Protein AF-A0A916EEU7-F1 (afdb_monomer)

InterPro domains:
  IPR008906 HAT, C-terminal dimerisation domain [PF05699] (12-90)

Radius of gyration: 22.61 Å; Cα contacts (8 Å, |Δi|>4): 25; chains: 1; bounding box: 74×34×52 Å

Foldseek 3Di:
DDPPPDPPPPLPVVVVPDDDDDPPDDPLVVLVVCCVVRVPVSVVCCVVVVDPPDCVVVVVLVVVLVVVCPPPDVDDDPVNSVVVSVCVVCCVVCVVVPPPPDPDD

Secondary structure (DSSP, 8-state):
----------HHHHHHTSPPPPTTS-HHHHHHHGGGT-TTHHHHHHHHHTS-SSSHHHHHHHHHHHHHHHHH-TT--HHHHHHHHHHHHHHHHHTTSS-------

Sequence (105 aa):
MFKNSHTYVDEVTNYLALPKIHLDDCPLLWWKTNKARFPILSKLARKYLAIPATSTPSERLFSEAGNVVTIKRTQLLPNTLENLVFCKKNWRLVGGVFPLSNTSE

Organism: NCBI:txid588596

Structure (mmCIF, N/CA/C/O backbone):
data_AF-A0A916EEU7-F1
#
_entry.id   AF-A0A916EEU7-F1
#
loop_
_atom_site.group_PDB
_atom_site.id
_atom_site.type_symbol
_atom_site.label_atom_id
_atom_site.label_alt_id
_atom_si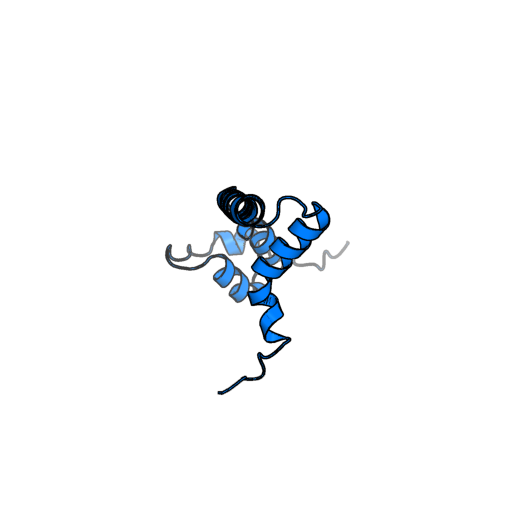te.label_comp_id
_atom_site.label_asym_id
_atom_site.label_entity_id
_atom_site.label_seq_id
_atom_site.pdbx_PDB_ins_code
_atom_site.Cartn_x
_atom_site.Cartn_y
_atom_site.Cartn_z
_atom_site.occupancy
_atom_site.B_iso_or_equiv
_atom_site.auth_seq_id
_atom_site.auth_comp_id
_atom_site.auth_asym_id
_atom_site.auth_atom_id
_atom_site.pdbx_PDB_model_num
ATOM 1 N N . MET A 1 1 ? 40.516 -8.319 -8.372 1.00 39.44 1 MET A N 1
ATOM 2 C CA . MET A 1 1 ? 39.300 -7.830 -9.061 1.00 39.44 1 MET A CA 1
ATOM 3 C C . MET A 1 1 ? 38.092 -8.520 -8.452 1.00 39.44 1 MET A C 1
ATOM 5 O O . MET A 1 1 ? 37.889 -9.702 -8.702 1.00 39.44 1 MET A O 1
ATOM 9 N N . PHE A 1 2 ? 37.348 -7.825 -7.593 1.00 43.78 2 PHE A N 1
ATOM 10 C CA . PHE A 1 2 ? 36.117 -8.362 -7.017 1.00 43.78 2 PHE A CA 1
ATOM 11 C C . PHE A 1 2 ? 35.075 -8.493 -8.129 1.00 43.78 2 PHE A C 1
ATOM 13 O O . PHE A 1 2 ? 34.692 -7.506 -8.753 1.00 43.78 2 PHE A O 1
ATOM 20 N N . LYS A 1 3 ? 34.672 -9.728 -8.431 1.00 44.44 3 LYS A N 1
ATOM 21 C CA . LYS A 1 3 ? 33.544 -9.992 -9.321 1.00 44.44 3 LYS A CA 1
ATOM 22 C C . LYS A 1 3 ? 32.282 -9.581 -8.564 1.00 44.44 3 LYS A C 1
ATOM 24 O O . LYS A 1 3 ? 31.879 -10.280 -7.641 1.00 44.44 3 LYS A O 1
ATOM 29 N N . ASN A 1 4 ? 31.671 -8.460 -8.945 1.00 44.00 4 ASN A N 1
ATOM 30 C CA . ASN A 1 4 ? 30.315 -8.107 -8.520 1.00 44.00 4 ASN A CA 1
ATOM 31 C C . ASN A 1 4 ? 29.327 -9.087 -9.168 1.00 44.00 4 ASN A C 1
ATOM 33 O O . ASN A 1 4 ? 28.675 -8.787 -10.163 1.00 44.00 4 ASN A O 1
ATOM 37 N N . SER A 1 5 ? 29.243 -10.299 -8.629 1.00 49.97 5 SER A N 1
ATOM 38 C CA . SER A 1 5 ? 28.310 -11.340 -9.050 1.00 49.97 5 SER A CA 1
ATOM 39 C C . SER A 1 5 ? 26.950 -11.162 -8.376 1.00 49.97 5 SER A C 1
ATOM 41 O O . SER A 1 5 ? 26.463 -12.079 -7.726 1.00 49.97 5 SER A O 1
ATOM 43 N N . HIS A 1 6 ? 26.359 -9.974 -8.487 1.00 51.91 6 HIS A N 1
ATOM 44 C CA . HIS A 1 6 ? 24.924 -9.744 -8.327 1.00 51.91 6 HIS A CA 1
ATOM 45 C C . HIS A 1 6 ? 24.530 -8.799 -9.460 1.00 51.91 6 HIS A C 1
ATOM 47 O O . HIS A 1 6 ? 24.730 -7.589 -9.372 1.00 51.91 6 HIS A O 1
ATOM 53 N N . THR A 1 7 ? 24.005 -9.346 -10.552 1.00 49.66 7 THR A N 1
ATOM 54 C CA . THR A 1 7 ? 23.226 -8.567 -11.516 1.00 49.66 7 THR A CA 1
ATOM 55 C C . THR A 1 7 ? 22.001 -8.048 -10.773 1.00 49.66 7 THR A C 1
ATOM 57 O O . THR A 1 7 ? 20.995 -8.748 -10.664 1.00 49.66 7 THR A O 1
ATOM 60 N N . TYR A 1 8 ? 22.110 -6.861 -10.178 1.00 59.62 8 TYR A N 1
ATOM 61 C CA . TYR A 1 8 ? 20.958 -6.143 -9.656 1.00 59.62 8 TYR A CA 1
ATOM 62 C C . TYR A 1 8 ? 20.127 -5.762 -10.876 1.00 59.62 8 TYR A C 1
ATOM 64 O O . TYR A 1 8 ? 20.467 -4.833 -11.606 1.00 59.62 8 TYR A O 1
ATOM 72 N N . VAL A 1 9 ? 19.113 -6.571 -11.177 1.00 66.25 9 VAL A N 1
ATOM 73 C CA . VAL A 1 9 ? 18.157 -6.239 -12.228 1.00 66.25 9 VAL A CA 1
ATOM 74 C C . VAL A 1 9 ? 17.514 -4.935 -11.787 1.00 66.25 9 VAL A C 1
ATOM 76 O O . VAL A 1 9 ? 16.929 -4.879 -10.706 1.00 66.25 9 VAL A O 1
ATOM 79 N N . ASP A 1 10 ? 17.682 -3.880 -12.578 1.00 82.81 10 ASP A N 1
ATOM 80 C CA . ASP A 1 10 ? 17.107 -2.577 -12.274 1.00 82.81 10 ASP A CA 1
ATOM 81 C C . ASP A 1 10 ? 15.581 -2.646 -12.428 1.00 82.81 10 ASP A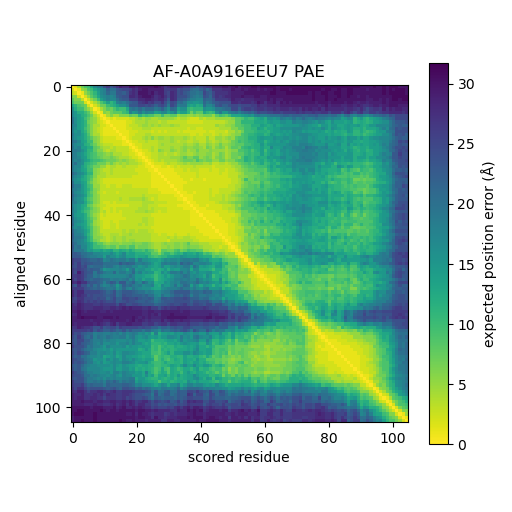 C 1
ATOM 83 O O . ASP A 1 10 ? 15.001 -2.390 -13.489 1.00 82.81 10 ASP A O 1
ATOM 87 N N . GLU A 1 11 ? 14.928 -3.077 -11.348 1.00 87.69 11 GLU A N 1
ATOM 88 C CA . GLU A 1 11 ? 13.479 -3.197 -11.262 1.00 87.69 11 GLU A CA 1
ATOM 89 C C . GLU A 1 11 ? 12.801 -1.844 -11.505 1.00 87.69 11 GLU A C 1
ATOM 91 O O . GLU A 1 11 ? 11.711 -1.810 -12.076 1.00 87.69 11 GLU A O 1
ATOM 96 N N . VAL A 1 12 ? 13.443 -0.739 -11.104 1.00 87.00 12 VAL A N 1
ATOM 97 C CA . VAL A 1 12 ? 12.887 0.615 -11.210 1.00 87.00 12 VAL A CA 1
ATOM 98 C C . VAL A 1 12 ? 12.821 1.034 -12.669 1.00 87.00 12 VAL A C 1
ATOM 100 O O . VAL A 1 12 ? 11.743 1.397 -13.137 1.00 87.00 12 VAL A O 1
ATOM 103 N N . THR A 1 13 ? 13.920 0.909 -13.413 1.00 88.06 13 THR A N 1
ATOM 104 C CA . THR A 1 13 ? 13.925 1.241 -14.847 1.00 88.06 13 THR A CA 1
ATOM 105 C C . THR A 1 13 ? 12.959 0.354 -15.630 1.00 88.06 13 THR A C 1
ATOM 107 O O . THR A 1 13 ? 12.203 0.852 -16.463 1.00 88.06 13 THR A O 1
ATOM 110 N N . ASN A 1 14 ? 12.895 -0.945 -15.322 1.00 88.50 14 ASN A N 1
ATOM 111 C CA . ASN A 1 14 ? 11.955 -1.862 -15.974 1.00 88.50 14 ASN A CA 1
ATOM 112 C C . ASN A 1 14 ? 10.487 -1.524 -15.649 1.00 88.50 14 ASN A C 1
ATOM 114 O O . ASN A 1 14 ? 9.627 -1.615 -16.520 1.00 88.50 14 ASN A O 1
ATOM 118 N N . TYR A 1 15 ? 10.186 -1.110 -14.415 1.00 88.19 15 TYR A N 1
ATOM 119 C CA . TYR A 1 15 ? 8.846 -0.665 -14.033 1.00 88.19 15 TYR A CA 1
ATOM 120 C C . TYR A 1 15 ? 8.460 0.655 -14.713 1.00 88.19 15 TYR A C 1
ATOM 122 O O . TYR A 1 15 ? 7.351 0.773 -15.226 1.00 88.19 15 TYR A O 1
ATOM 130 N N . LEU A 1 16 ? 9.370 1.630 -14.764 1.00 88.50 16 LEU A N 1
ATOM 131 C CA . LEU A 1 16 ? 9.118 2.932 -15.392 1.00 88.50 16 LEU A CA 1
ATOM 132 C C . LEU A 1 16 ? 8.965 2.843 -16.918 1.00 88.50 16 LEU A C 1
ATOM 134 O O . LEU A 1 16 ? 8.299 3.690 -17.507 1.00 88.50 16 LEU A O 1
ATOM 138 N N . ALA A 1 17 ? 9.546 1.819 -17.548 1.00 91.06 17 ALA A N 1
ATOM 139 C CA . ALA A 1 17 ? 9.397 1.547 -18.976 1.00 91.06 17 ALA A CA 1
ATOM 140 C C . ALA A 1 17 ? 8.072 0.848 -19.344 1.00 91.06 17 ALA A C 1
ATOM 142 O O . ALA A 1 17 ? 7.754 0.724 -20.527 1.00 91.06 17 ALA A O 1
ATOM 143 N N . LEU A 1 18 ? 7.304 0.358 -18.364 1.00 89.12 18 LEU A N 1
ATOM 144 C CA . LEU A 1 18 ? 6.030 -0.308 -18.623 1.00 89.12 18 LEU A CA 1
ATOM 145 C C . LEU A 1 18 ? 4.905 0.689 -18.930 1.00 89.12 18 LEU A C 1
ATOM 147 O O . LEU A 1 18 ? 4.882 1.797 -18.390 1.00 89.12 18 LEU A O 1
ATOM 151 N N . PRO A 1 19 ? 3.916 0.284 -19.749 1.00 89.75 19 PRO A N 1
ATOM 152 C CA . PRO A 1 19 ? 2.697 1.058 -19.897 1.00 89.75 19 PRO A CA 1
ATOM 153 C C . PRO A 1 19 ? 1.963 1.156 -18.556 1.00 89.75 19 PRO A C 1
ATOM 155 O O . PRO A 1 19 ? 1.984 0.236 -17.732 1.00 89.75 19 PRO A O 1
ATOM 158 N N . LYS A 1 20 ? 1.288 2.288 -18.351 1.00 87.81 20 LYS A N 1
ATOM 159 C CA . LYS A 1 20 ? 0.432 2.501 -17.182 1.00 87.81 20 LYS A CA 1
ATOM 160 C C . LYS A 1 20 ? -0.750 1.529 -17.233 1.00 87.81 20 LYS A C 1
ATOM 162 O O . LYS A 1 20 ? -1.286 1.267 -18.306 1.00 87.81 20 LYS A O 1
ATOM 167 N N . ILE A 1 21 ? -1.149 1.022 -16.069 1.00 89.81 21 ILE A N 1
ATOM 168 C CA . ILE A 1 21 ? -2.367 0.215 -15.920 1.00 89.81 21 ILE A CA 1
ATOM 169 C C . ILE A 1 21 ? -3.615 1.058 -16.216 1.00 89.81 21 ILE A C 1
ATOM 171 O O . ILE A 1 21 ? -3.560 2.291 -16.128 1.00 89.81 21 ILE A O 1
ATOM 175 N N . HIS A 1 22 ? -4.732 0.410 -16.552 1.00 89.44 22 HIS A N 1
ATOM 176 C CA . HIS A 1 22 ? -5.997 1.118 -16.727 1.00 89.44 22 HIS A CA 1
ATOM 177 C C . HIS A 1 22 ? -6.464 1.714 -15.393 1.00 89.44 22 HIS A C 1
ATOM 179 O O . HIS A 1 22 ? -6.140 1.206 -14.321 1.00 89.44 22 HIS A O 1
ATOM 185 N N . LEU A 1 23 ? -7.230 2.806 -15.453 1.00 87.38 23 LEU A N 1
ATOM 186 C CA . LEU A 1 23 ? -7.733 3.483 -14.251 1.00 87.38 23 LEU A CA 1
ATOM 187 C C . LEU A 1 23 ? -8.702 2.610 -13.440 1.00 87.38 23 LEU A C 1
ATOM 189 O O . LEU A 1 23 ? -8.808 2.790 -12.229 1.00 87.38 23 LEU A O 1
ATOM 193 N N . ASP A 1 24 ? -9.365 1.661 -14.100 1.00 90.94 24 ASP A N 1
ATOM 194 C CA . ASP A 1 24 ? -10.297 0.718 -13.478 1.00 90.94 24 ASP A CA 1
ATOM 195 C C . ASP A 1 24 ? -9.590 -0.485 -12.826 1.00 90.94 24 ASP A C 1
ATOM 197 O O . ASP A 1 24 ? -10.202 -1.236 -12.062 1.00 90.94 24 ASP A O 1
ATOM 201 N N . ASP A 1 25 ? -8.291 -0.672 -13.088 1.00 89.12 25 ASP A N 1
ATOM 202 C CA . ASP A 1 25 ? -7.525 -1.786 -12.536 1.00 89.12 25 ASP A CA 1
ATOM 203 C C . ASP A 1 25 ? -7.076 -1.508 -11.099 1.00 89.12 25 ASP A C 1
ATOM 205 O O . ASP A 1 25 ? -6.600 -0.428 -10.749 1.00 89.12 25 ASP A O 1
ATOM 209 N N . CYS A 1 26 ? -7.132 -2.537 -10.250 1.00 87.00 26 CYS A N 1
ATOM 210 C CA . CYS A 1 26 ? -6.626 -2.443 -8.885 1.00 87.00 26 CYS A CA 1
ATOM 211 C C . CYS A 1 26 ? -5.082 -2.510 -8.860 1.00 87.00 26 CYS A C 1
ATOM 213 O O . CYS A 1 26 ? -4.514 -3.575 -9.144 1.00 87.00 26 CYS A O 1
ATOM 215 N N . PRO A 1 27 ? -4.371 -1.456 -8.403 1.00 89.31 27 PRO A N 1
ATOM 216 C CA . PRO A 1 27 ? -2.906 -1.453 -8.368 1.00 89.31 27 PRO A CA 1
ATOM 217 C C . PRO A 1 27 ? -2.329 -2.567 -7.484 1.00 89.31 27 PRO A C 1
ATOM 219 O O . PRO A 1 27 ? -1.321 -3.187 -7.821 1.00 89.31 27 PRO A O 1
ATOM 222 N N . LEU A 1 28 ? -2.986 -2.873 -6.358 1.00 88.38 28 LEU A N 1
ATOM 223 C CA . LEU A 1 28 ? -2.564 -3.945 -5.448 1.00 88.38 28 LEU A CA 1
ATOM 224 C C . LEU A 1 28 ? -2.664 -5.332 -6.101 1.00 88.38 28 LEU A C 1
ATOM 226 O O . LEU A 1 28 ? -1.808 -6.187 -5.858 1.00 88.38 28 LEU A O 1
ATOM 230 N N . LEU A 1 29 ? -3.674 -5.558 -6.947 1.00 89.69 29 LEU A N 1
ATOM 231 C CA . LEU A 1 29 ? -3.830 -6.811 -7.686 1.00 89.69 29 LEU A CA 1
ATOM 232 C C . LEU A 1 29 ? -2.767 -6.942 -8.783 1.00 89.69 29 LEU A C 1
ATOM 234 O O . LEU A 1 29 ? -2.188 -8.019 -8.964 1.00 89.69 29 LEU A O 1
ATOM 238 N N . TRP A 1 30 ? -2.444 -5.835 -9.452 1.00 92.31 30 TRP A N 1
ATOM 239 C CA . TRP A 1 30 ? -1.362 -5.791 -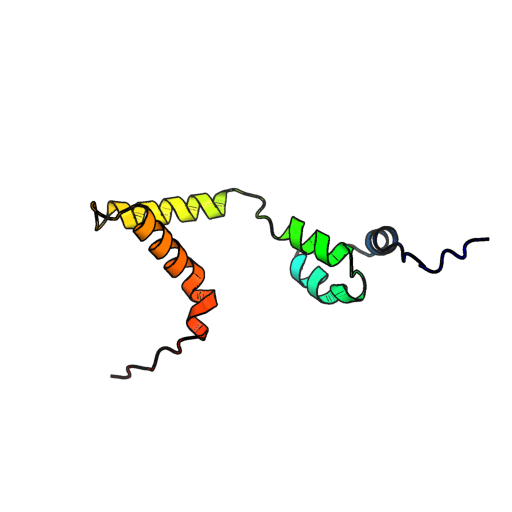10.429 1.00 92.31 30 TRP A CA 1
ATOM 240 C C . TRP A 1 30 ? -0.011 -6.140 -9.791 1.00 92.31 30 TRP A C 1
ATOM 242 O O . TRP A 1 30 ? 0.695 -7.023 -10.284 1.00 92.31 30 TRP A O 1
ATOM 252 N N . TRP A 1 31 ? 0.315 -5.541 -8.638 1.00 92.62 31 TRP A N 1
ATOM 253 C CA . TRP A 1 31 ? 1.542 -5.850 -7.890 1.00 92.62 31 TRP A CA 1
ATOM 254 C C . TRP A 1 31 ? 1.575 -7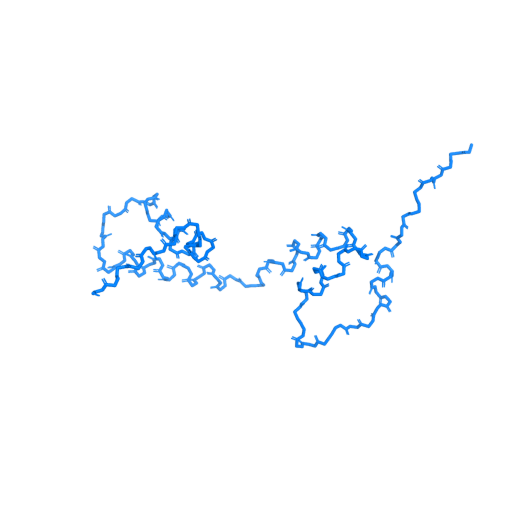.283 -7.356 1.00 92.62 31 TRP A C 1
ATOM 256 O O . TRP A 1 31 ? 2.646 -7.891 -7.305 1.00 92.62 31 TRP A O 1
ATOM 266 N N . LYS A 1 32 ? 0.419 -7.854 -6.988 1.00 90.06 32 LYS A N 1
ATOM 267 C CA . LYS A 1 32 ? 0.309 -9.267 -6.593 1.00 90.06 32 LYS A CA 1
ATOM 268 C C . LYS A 1 32 ? 0.674 -10.197 -7.752 1.00 90.06 32 LYS A C 1
ATOM 270 O O . LYS A 1 32 ? 1.425 -11.147 -7.543 1.00 90.06 32 LYS A O 1
ATOM 275 N N . THR A 1 33 ? 0.184 -9.898 -8.951 1.00 92.00 33 THR A N 1
ATOM 276 C CA . THR A 1 33 ? 0.428 -10.695 -10.165 1.00 92.00 33 THR A CA 1
ATOM 277 C C . THR A 1 33 ? 1.871 -10.547 -10.656 1.00 92.00 33 THR A C 1
ATOM 279 O O . THR A 1 33 ? 2.510 -11.527 -11.023 1.00 92.00 33 THR A O 1
ATOM 282 N N . ASN A 1 34 ? 2.438 -9.340 -10.566 1.00 90.56 34 ASN A N 1
ATOM 283 C CA . ASN A 1 34 ? 3.792 -9.030 -11.038 1.00 90.56 34 ASN A CA 1
ATOM 284 C C . ASN A 1 34 ? 4.890 -9.219 -9.974 1.00 90.56 34 ASN A C 1
ATOM 286 O O . ASN A 1 34 ? 6.046 -8.858 -10.199 1.00 90.56 34 ASN A O 1
ATOM 290 N N . LYS A 1 35 ? 4.572 -9.824 -8.823 1.00 89.81 35 LYS A N 1
ATOM 291 C CA . LYS A 1 35 ? 5.520 -10.048 -7.719 1.00 89.81 35 LYS A CA 1
ATOM 292 C C . LYS A 1 35 ? 6.768 -10.830 -8.143 1.00 89.81 35 LYS A C 1
ATOM 294 O O . LYS A 1 35 ? 7.849 -10.555 -7.636 1.00 89.81 35 LYS A O 1
ATOM 299 N N . ALA A 1 36 ? 6.622 -11.798 -9.050 1.00 88.56 36 ALA A N 1
ATOM 300 C CA . ALA A 1 36 ? 7.745 -12.593 -9.550 1.00 88.56 36 ALA A CA 1
ATOM 301 C C . ALA A 1 36 ? 8.705 -11.767 -10.424 1.00 88.56 36 ALA A C 1
ATOM 303 O O . ALA A 1 36 ? 9.909 -11.993 -10.390 1.00 88.56 36 ALA A O 1
ATOM 304 N N . ARG A 1 37 ? 8.171 -10.790 -11.170 1.00 88.00 37 ARG A N 1
ATOM 305 C CA . ARG A 1 37 ? 8.944 -9.882 -12.029 1.00 88.00 37 ARG A CA 1
ATOM 306 C C . ARG A 1 37 ? 9.612 -8.756 -11.235 1.00 88.00 37 ARG A C 1
ATOM 308 O O . ARG A 1 37 ? 10.679 -8.298 -11.623 1.00 88.00 37 ARG A O 1
ATOM 315 N N . PHE A 1 38 ? 8.989 -8.336 -10.135 1.00 89.00 38 PHE A N 1
ATOM 316 C CA . PHE A 1 38 ? 9.437 -7.227 -9.291 1.00 89.00 38 PHE A CA 1
ATOM 317 C C . PHE A 1 38 ? 9.479 -7.625 -7.805 1.00 89.00 38 PHE A C 1
ATOM 319 O O . PHE A 1 38 ? 8.635 -7.181 -7.013 1.00 89.00 38 PHE A O 1
ATOM 326 N N . PRO A 1 39 ? 10.390 -8.522 -7.391 1.00 88.25 39 PRO A N 1
ATOM 327 C CA . PRO A 1 39 ? 10.409 -9.062 -6.032 1.00 88.25 39 PRO A CA 1
ATOM 328 C C . PRO A 1 39 ? 10.715 -8.020 -4.946 1.00 88.25 39 PRO A C 1
ATOM 330 O O . PRO A 1 39 ? 10.281 -8.208 -3.800 1.00 88.25 39 PRO A O 1
ATOM 333 N N . ILE A 1 40 ? 11.432 -6.939 -5.266 1.00 88.94 40 ILE A N 1
ATOM 334 C CA . ILE A 1 40 ? 11.751 -5.858 -4.322 1.00 88.94 40 ILE A CA 1
ATOM 335 C C . ILE A 1 40 ? 10.651 -4.793 -4.354 1.00 88.94 40 ILE A C 1
ATOM 337 O O . ILE A 1 40 ? 10.051 -4.495 -3.314 1.00 88.94 40 ILE A O 1
ATOM 341 N N . LEU A 1 41 ? 10.320 -4.271 -5.537 1.00 88.69 41 LEU A N 1
ATOM 342 C CA . LEU A 1 41 ? 9.315 -3.219 -5.704 1.00 88.69 41 LEU A CA 1
ATOM 343 C C . LEU A 1 41 ? 7.923 -3.670 -5.259 1.00 88.69 41 LEU A C 1
ATOM 345 O O . LEU A 1 41 ? 7.231 -2.902 -4.598 1.00 88.69 41 LEU A O 1
ATOM 349 N N . SER A 1 42 ? 7.522 -4.921 -5.506 1.00 89.75 42 SER A N 1
ATOM 350 C CA . SER A 1 42 ? 6.211 -5.423 -5.056 1.00 89.75 42 SER A CA 1
ATOM 351 C C . SER A 1 42 ? 6.048 -5.409 -3.533 1.00 89.75 42 SER A C 1
ATOM 353 O O . SER A 1 42 ? 4.944 -5.183 -3.028 1.00 89.75 42 SER A O 1
ATOM 355 N N . LYS A 1 43 ? 7.134 -5.606 -2.772 1.00 89.44 43 LYS A N 1
ATOM 356 C CA . LYS A 1 43 ? 7.108 -5.517 -1.303 1.00 89.44 43 LYS A CA 1
ATOM 357 C C . LYS A 1 43 ? 6.887 -4.077 -0.848 1.00 89.44 43 LYS A C 1
ATOM 359 O O . LYS A 1 43 ? 6.086 -3.860 0.062 1.00 89.44 43 LYS A O 1
ATOM 364 N N . LEU A 1 44 ? 7.568 -3.121 -1.484 1.00 90.38 44 LEU A N 1
ATOM 365 C CA . LEU A 1 44 ? 7.408 -1.692 -1.211 1.00 90.38 44 LEU A CA 1
ATOM 366 C C . LEU A 1 44 ? 6.013 -1.218 -1.617 1.00 90.38 44 LEU A C 1
ATOM 368 O O . LEU A 1 44 ? 5.296 -0.658 -0.793 1.00 90.38 44 LEU A O 1
ATOM 372 N N . ALA A 1 45 ? 5.587 -1.525 -2.838 1.00 89.75 45 ALA A N 1
ATOM 373 C CA . ALA A 1 45 ? 4.284 -1.150 -3.361 1.00 89.75 45 ALA A CA 1
ATOM 374 C C . ALA A 1 45 ? 3.147 -1.653 -2.471 1.00 89.75 45 ALA A C 1
ATOM 376 O O . ALA A 1 45 ? 2.263 -0.882 -2.118 1.00 89.75 45 ALA A O 1
ATOM 377 N N . ARG A 1 46 ? 3.204 -2.906 -2.005 1.00 88.75 46 ARG A N 1
ATOM 378 C CA . ARG A 1 46 ? 2.226 -3.422 -1.039 1.00 88.75 46 ARG A CA 1
ATOM 379 C C . ARG A 1 46 ? 2.219 -2.631 0.270 1.00 88.75 46 ARG A C 1
ATOM 381 O O . ARG A 1 46 ? 1.152 -2.430 0.830 1.00 88.75 46 ARG A O 1
ATOM 388 N N . LYS A 1 47 ? 3.381 -2.208 0.775 1.00 87.81 47 LYS A N 1
ATOM 389 C CA . LYS A 1 47 ? 3.469 -1.436 2.023 1.00 87.81 47 LYS A CA 1
ATOM 390 C C . LYS A 1 47 ? 2.878 -0.037 1.861 1.00 87.81 47 LYS A C 1
ATOM 392 O O . LYS A 1 47 ? 2.149 0.393 2.741 1.00 87.81 47 LYS A O 1
ATOM 397 N N . TYR A 1 48 ? 3.182 0.652 0.764 1.00 86.44 48 TYR A N 1
ATOM 398 C CA . TYR A 1 48 ? 2.763 2.041 0.561 1.00 86.44 48 TYR A CA 1
ATOM 399 C C . TYR A 1 48 ? 1.338 2.171 0.017 1.00 86.44 48 TYR A C 1
ATOM 401 O O . TYR A 1 48 ? 0.603 3.043 0.461 1.00 86.44 48 TYR A O 1
ATOM 409 N N . LEU A 1 49 ? 0.913 1.286 -0.888 1.00 85.19 49 LEU A N 1
ATOM 410 C CA . LEU A 1 49 ? -0.429 1.329 -1.482 1.00 85.19 49 LEU A CA 1
ATOM 411 C C . LEU A 1 49 ? -1.516 0.737 -0.575 1.00 85.19 49 LEU A C 1
ATOM 413 O O . LEU A 1 49 ? -2.694 0.976 -0.812 1.00 85.19 49 LEU A O 1
ATOM 417 N N . ALA A 1 50 ? -1.151 -0.051 0.443 1.00 82.75 50 ALA A N 1
ATOM 418 C CA . ALA A 1 50 ? -2.113 -0.555 1.427 1.00 82.75 50 ALA A CA 1
ATOM 419 C C . AL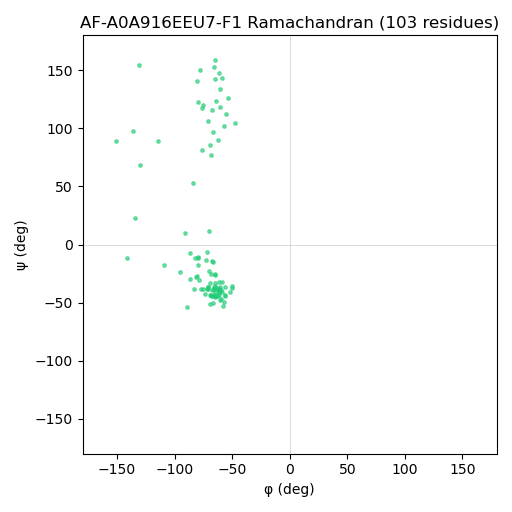A A 1 50 ? -2.479 0.485 2.497 1.00 82.75 50 ALA A C 1
ATOM 421 O O . ALA A 1 50 ? -3.413 0.260 3.267 1.00 82.75 50 ALA A O 1
ATOM 422 N N . ILE A 1 51 ? -1.747 1.600 2.569 1.00 82.00 51 ILE A N 1
ATOM 423 C CA . ILE A 1 51 ? -2.056 2.684 3.497 1.00 82.00 51 ILE A CA 1
ATOM 424 C C . ILE A 1 51 ? -3.260 3.437 2.921 1.00 82.00 51 ILE A C 1
ATOM 426 O O . ILE A 1 51 ? -3.172 3.941 1.799 1.00 82.00 51 ILE A O 1
ATOM 430 N N . PRO A 1 52 ? -4.392 3.515 3.641 1.00 73.12 52 PRO A N 1
ATOM 431 C CA . PRO A 1 52 ? -5.517 4.312 3.184 1.00 73.12 52 PRO A CA 1
ATOM 432 C C . PRO A 1 52 ? -5.084 5.777 3.069 1.00 73.12 52 PRO A C 1
ATOM 434 O O . PRO A 1 52 ? -4.453 6.318 3.973 1.00 73.12 52 PRO A O 1
ATOM 437 N N . ALA A 1 53 ? -5.442 6.422 1.959 1.00 73.38 53 ALA A N 1
ATOM 438 C CA . ALA A 1 53 ? -5.087 7.818 1.709 1.00 73.38 53 ALA A CA 1
ATOM 439 C C . ALA A 1 53 ? -5.792 8.804 2.663 1.00 73.38 53 ALA A C 1
ATOM 441 O O . ALA A 1 53 ? -5.397 9.963 2.745 1.00 73.38 53 ALA A O 1
ATOM 442 N N . THR A 1 54 ? -6.832 8.361 3.379 1.00 71.69 54 THR A N 1
ATOM 443 C CA . THR A 1 54 ? -7.640 9.198 4.272 1.00 71.69 54 THR A CA 1
ATOM 444 C C . THR A 1 54 ? -7.824 8.555 5.648 1.00 71.69 54 THR A C 1
ATOM 446 O O . THR A 1 54 ? -7.806 7.331 5.787 1.00 71.69 54 THR A O 1
ATOM 449 N N . SER A 1 55 ? -8.056 9.385 6.671 1.00 67.06 55 SER A N 1
ATOM 450 C CA . SER A 1 55 ? -8.477 8.977 8.025 1.00 67.06 55 SER A CA 1
ATOM 451 C C . SER A 1 55 ? -9.930 8.491 8.091 1.00 67.06 55 SER A C 1
ATOM 453 O O . SER A 1 55 ? -10.371 7.961 9.106 1.00 67.06 55 SER A O 1
ATOM 455 N N . THR A 1 56 ? -10.690 8.602 7.001 1.00 62.06 56 THR A N 1
ATOM 456 C CA . THR A 1 56 ? -12.106 8.212 6.932 1.00 62.06 56 THR A CA 1
ATOM 457 C C . THR A 1 56 ? -12.407 6.790 7.456 1.00 62.06 56 THR A C 1
ATOM 459 O O . THR A 1 56 ? -13.459 6.597 8.073 1.00 62.06 56 THR A O 1
ATOM 462 N N . PRO A 1 57 ? -11.536 5.769 7.279 1.00 64.62 57 PRO A N 1
ATOM 463 C CA . PRO A 1 57 ? -11.758 4.443 7.857 1.00 64.62 57 PRO A CA 1
ATOM 464 C C . PRO A 1 57 ? -11.723 4.429 9.390 1.00 64.62 57 PRO A C 1
ATOM 466 O O . PRO A 1 57 ? -12.530 3.721 9.999 1.00 64.62 57 PRO A O 1
ATOM 469 N N . SER A 1 58 ? -10.826 5.197 10.019 1.00 66.56 58 SER A N 1
ATOM 470 C CA . SER A 1 58 ? -10.752 5.287 11.480 1.00 66.56 58 SER A CA 1
ATOM 471 C C . SER A 1 58 ? -11.892 6.136 12.037 1.00 66.56 58 SER A C 1
ATOM 473 O O . SER A 1 58 ? -12.505 5.738 13.019 1.00 66.56 58 SER A O 1
ATOM 475 N N . GLU A 1 59 ? -12.280 7.225 11.375 1.00 69.81 59 GLU A N 1
ATOM 476 C CA . GLU A 1 59 ? -13.440 8.047 11.767 1.00 69.81 59 GLU A CA 1
ATOM 477 C C . GLU A 1 59 ? -14.755 7.262 11.719 1.00 69.81 59 GLU A C 1
ATOM 479 O O . GLU A 1 59 ? -15.546 7.307 12.663 1.00 69.81 59 GLU A O 1
ATOM 484 N N . ARG A 1 60 ? -14.975 6.464 10.663 1.00 71.06 60 ARG A N 1
ATOM 485 C CA . ARG A 1 60 ? -16.135 5.561 10.585 1.00 71.06 60 ARG A CA 1
ATOM 486 C C . ARG A 1 60 ? -16.109 4.522 11.706 1.00 71.06 60 ARG A C 1
ATOM 488 O O . ARG A 1 60 ? -17.157 4.188 12.254 1.00 71.06 60 ARG A O 1
ATOM 495 N N . LEU A 1 61 ? -14.924 4.018 12.053 1.00 68.62 61 LEU A N 1
ATOM 496 C CA . LEU A 1 61 ? -14.748 3.088 13.165 1.00 68.62 61 LEU A CA 1
ATOM 497 C C . LEU A 1 61 ? -15.072 3.749 14.512 1.00 68.62 61 LEU A C 1
ATOM 499 O O . LEU A 1 61 ? -15.801 3.151 15.298 1.00 68.62 61 LEU A O 1
ATOM 503 N N . PHE A 1 62 ? -14.616 4.979 14.751 1.00 68.31 62 PHE A N 1
ATOM 504 C CA . PHE A 1 62 ? -14.926 5.734 15.968 1.00 68.31 62 PHE A CA 1
ATOM 505 C C . PHE A 1 62 ? -16.398 6.131 16.064 1.00 68.31 62 PHE A C 1
ATOM 507 O O . PHE A 1 62 ? -16.975 6.031 17.141 1.00 68.31 62 PHE A O 1
ATOM 514 N N . SER A 1 63 ? -17.034 6.516 14.958 1.00 71.00 63 SER A N 1
ATOM 515 C CA . SER A 1 63 ? -18.471 6.811 14.932 1.00 71.00 63 SER A CA 1
ATOM 516 C C . SER A 1 63 ? -19.304 5.568 15.268 1.00 71.00 63 SER A C 1
ATOM 518 O O . SER A 1 63 ? -20.206 5.618 16.105 1.00 71.00 63 SER A O 1
ATOM 520 N N . GLU A 1 64 ? -18.957 4.412 14.692 1.00 68.69 64 GLU A N 1
ATOM 521 C CA . GLU A 1 64 ? -19.655 3.158 14.982 1.00 68.69 64 GLU A CA 1
ATOM 522 C C . GLU A 1 64 ? -19.360 2.636 16.399 1.00 68.69 64 GLU A C 1
ATOM 524 O O . GLU A 1 64 ? -20.259 2.109 17.056 1.00 68.69 64 GLU A O 1
ATOM 529 N N . ALA A 1 65 ? -18.132 2.809 16.896 1.00 66.00 65 ALA A N 1
ATOM 530 C CA . ALA A 1 65 ? -17.776 2.505 18.280 1.00 66.00 65 ALA A CA 1
ATOM 531 C C . ALA A 1 65 ? -18.511 3.427 19.264 1.00 66.00 65 ALA A C 1
ATOM 533 O O . ALA A 1 65 ? -19.035 2.944 20.264 1.00 66.00 65 ALA A O 1
ATOM 534 N N . GLY A 1 66 ? -18.637 4.718 18.947 1.00 62.91 66 GLY A N 1
ATOM 535 C CA . GLY A 1 66 ? -19.450 5.672 19.698 1.00 62.91 66 GLY A CA 1
ATOM 536 C C . GLY A 1 66 ? -20.894 5.197 19.811 1.00 62.91 66 GLY A C 1
ATOM 537 O O . GLY A 1 66 ? -21.439 5.156 20.903 1.00 62.91 66 GLY A O 1
ATOM 538 N N . ASN A 1 67 ? -21.480 4.688 18.728 1.00 63.78 67 ASN A N 1
ATOM 539 C CA . ASN A 1 67 ? -22.832 4.129 18.763 1.00 63.78 67 ASN A CA 1
ATOM 540 C C . ASN A 1 67 ? -22.963 2.894 19.688 1.00 63.78 67 ASN A C 1
ATOM 542 O O . ASN A 1 67 ? -23.960 2.733 20.394 1.00 63.78 67 ASN A O 1
ATOM 546 N N . VAL A 1 68 ? -21.940 2.029 19.723 1.00 62.06 68 VAL A N 1
ATOM 547 C CA . VAL A 1 68 ? -21.869 0.876 20.646 1.00 62.06 68 VAL A CA 1
ATOM 548 C C . VAL A 1 68 ? -21.755 1.330 22.107 1.00 62.06 68 VAL A C 1
ATOM 550 O O . VAL A 1 68 ? -22.355 0.710 22.988 1.00 62.06 68 VAL A O 1
ATOM 553 N N . VAL A 1 69 ? -21.024 2.416 22.363 1.00 59.44 69 VAL A N 1
ATOM 554 C CA . VAL A 1 69 ? -20.846 3.010 23.697 1.00 59.44 69 VAL A CA 1
ATOM 555 C C . VAL A 1 69 ? -22.110 3.739 24.164 1.00 59.44 69 VAL A C 1
ATOM 557 O O . VAL A 1 69 ? -22.518 3.578 25.313 1.00 59.44 69 VAL A O 1
ATOM 560 N N . THR A 1 70 ? -22.762 4.503 23.287 1.00 56.72 70 THR A N 1
ATOM 561 C CA . THR A 1 70 ? -23.821 5.450 23.665 1.00 56.72 70 THR A CA 1
ATOM 562 C C . THR A 1 70 ? -25.196 4.801 23.852 1.00 56.72 70 THR A C 1
ATOM 564 O O . THR A 1 70 ? -25.974 5.300 24.658 1.00 56.72 70 THR A O 1
ATOM 567 N N . ILE A 1 71 ? -25.526 3.690 23.175 1.00 55.00 71 ILE A N 1
ATOM 568 C CA . ILE A 1 71 ? -26.929 3.218 23.142 1.00 55.00 71 ILE A CA 1
ATOM 569 C C . ILE A 1 71 ? -27.277 2.147 24.196 1.00 55.00 71 ILE A C 1
ATOM 571 O O . ILE A 1 71 ? -28.451 2.035 24.547 1.00 55.00 71 ILE A O 1
ATOM 575 N N . LYS A 1 72 ? -26.332 1.356 24.745 1.00 54.31 72 LYS A N 1
ATOM 576 C CA . LYS A 1 72 ? -26.712 0.242 25.660 1.00 54.31 72 LYS A CA 1
ATOM 577 C C . LYS A 1 72 ? -25.837 -0.054 26.886 1.00 54.31 72 LYS A C 1
ATOM 579 O O . LYS A 1 72 ? -26.287 -0.846 27.712 1.00 54.31 72 LYS A O 1
ATOM 584 N N . ARG A 1 73 ? -24.622 0.493 27.053 1.00 56.56 73 ARG A N 1
ATOM 585 C CA . ARG A 1 73 ? -23.738 0.097 28.177 1.00 56.56 73 ARG A CA 1
ATOM 586 C C . ARG A 1 73 ? -22.792 1.210 28.634 1.00 56.56 73 ARG A C 1
ATOM 588 O O . ARG A 1 73 ? -21.631 1.248 28.244 1.00 56.56 73 ARG A O 1
ATOM 595 N N . THR A 1 74 ? -23.250 2.034 29.568 1.00 58.16 74 THR A N 1
ATOM 596 C CA . THR A 1 74 ? -22.464 3.077 30.255 1.00 58.16 74 THR A CA 1
ATOM 597 C C . THR A 1 74 ? -21.395 2.548 31.233 1.00 58.16 74 THR A C 1
ATOM 599 O O . THR A 1 74 ? -20.832 3.326 31.992 1.00 58.16 74 THR A O 1
ATOM 602 N N . GLN A 1 75 ? -21.075 1.245 31.227 1.00 60.91 75 GLN A N 1
ATOM 603 C CA . GLN A 1 75 ? -20.107 0.619 32.149 1.00 60.91 75 GLN A CA 1
ATOM 604 C C . GLN A 1 75 ? -19.107 -0.333 31.465 1.00 60.91 75 GLN A C 1
ATOM 606 O O . GLN A 1 75 ? -18.564 -1.238 32.097 1.00 60.91 75 GLN A O 1
ATOM 611 N N . LEU A 1 76 ? -18.859 -0.187 30.160 1.00 65.69 76 LEU A N 1
ATOM 612 C CA . LEU A 1 76 ? -17.801 -0.966 29.512 1.00 65.69 76 LEU A CA 1
ATOM 613 C C . LEU A 1 76 ? -16.433 -0.340 29.797 1.00 65.69 76 LEU A C 1
ATOM 615 O O . LEU A 1 76 ? -16.187 0.815 29.463 1.00 65.69 76 LEU A O 1
ATOM 619 N N . LEU A 1 77 ? -15.531 -1.133 30.379 1.00 74.19 77 LEU A N 1
ATOM 620 C CA . LEU A 1 77 ? -14.117 -0.780 30.485 1.00 74.19 77 LEU A CA 1
ATOM 621 C C . LEU A 1 77 ? -13.529 -0.561 29.075 1.00 74.19 77 LEU A C 1
ATOM 623 O O . LEU A 1 77 ? -13.871 -1.322 28.162 1.00 74.19 77 LEU A O 1
ATOM 627 N N . PRO A 1 78 ? -12.611 0.407 28.888 1.00 74.00 78 PRO A N 1
ATOM 628 C CA . PRO A 1 78 ? -12.007 0.711 27.585 1.00 74.00 78 PRO A CA 1
ATOM 629 C C . PRO A 1 78 ? -11.421 -0.519 26.878 1.00 74.00 78 PRO A C 1
ATOM 631 O O . PRO A 1 78 ? -11.650 -0.721 25.689 1.00 74.00 78 PRO A O 1
ATOM 634 N N . ASN A 1 79 ? -10.766 -1.401 27.638 1.00 77.62 79 ASN A N 1
ATOM 635 C CA . ASN A 1 79 ? -10.197 -2.653 27.136 1.00 77.62 79 ASN A CA 1
ATOM 636 C C . ASN A 1 79 ? -11.264 -3.608 26.560 1.00 77.62 79 ASN A C 1
ATOM 638 O O . ASN A 1 79 ? -11.064 -4.259 25.537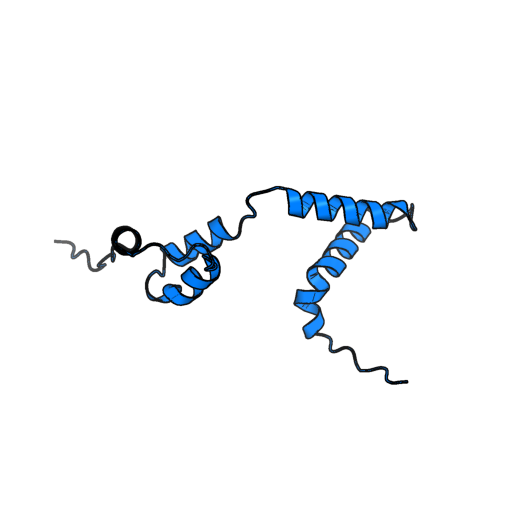 1.00 77.62 79 ASN A O 1
ATOM 642 N N . THR A 1 80 ? -12.436 -3.685 27.195 1.00 77.56 80 THR A N 1
ATOM 643 C CA . THR A 1 80 ? -13.544 -4.531 26.725 1.00 77.56 80 THR A CA 1
ATOM 644 C C . THR A 1 80 ? -14.164 -3.971 25.447 1.00 77.56 80 THR A C 1
ATOM 646 O O . THR A 1 80 ? -14.543 -4.736 24.559 1.00 77.56 80 THR A O 1
ATOM 649 N N . LEU A 1 81 ? -14.253 -2.643 25.331 1.00 77.69 81 LEU A N 1
ATOM 650 C CA . LEU A 1 81 ? -14.725 -1.979 24.118 1.00 77.69 81 LEU A CA 1
ATOM 651 C C . LEU A 1 81 ? -13.772 -2.220 22.942 1.00 77.69 81 LEU A C 1
ATOM 653 O O . LEU A 1 81 ? -14.234 -2.563 21.855 1.00 77.69 81 LEU A O 1
ATOM 657 N N . GLU A 1 82 ? -12.465 -2.082 23.162 1.00 80.31 82 GLU A N 1
ATOM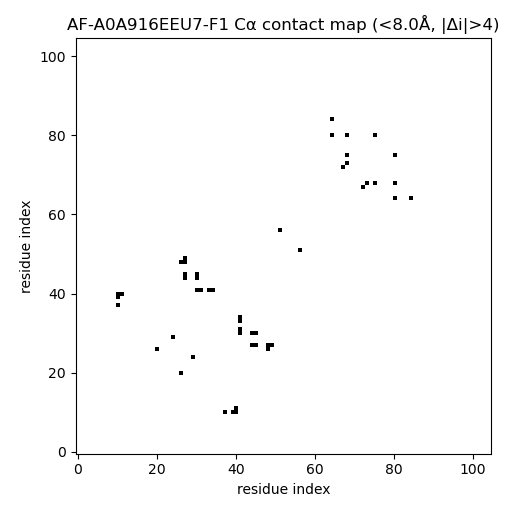 658 C CA . GLU A 1 82 ? -11.442 -2.330 22.143 1.00 80.31 82 GLU A CA 1
ATOM 659 C C . GLU A 1 82 ? -11.540 -3.756 21.594 1.00 80.31 82 GLU A C 1
ATOM 661 O O . GLU A 1 82 ? -11.675 -3.944 20.383 1.00 80.31 82 GLU A O 1
ATOM 666 N N . ASN A 1 83 ? -11.601 -4.750 22.484 1.00 81.31 83 ASN A N 1
ATOM 667 C CA . ASN A 1 83 ? -11.770 -6.151 22.102 1.00 81.31 83 ASN A CA 1
ATOM 668 C C . ASN A 1 83 ? -13.065 -6.384 21.312 1.00 81.31 83 ASN A C 1
ATOM 670 O O . ASN A 1 83 ? -13.066 -7.105 20.316 1.00 81.31 83 ASN A O 1
ATOM 674 N N . LEU A 1 84 ? -14.172 -5.751 21.708 1.00 79.81 84 LEU A N 1
ATOM 675 C CA . LEU A 1 84 ? -15.448 -5.884 21.008 1.00 79.81 84 LEU A CA 1
ATOM 676 C C . LEU A 1 84 ? -15.398 -5.275 19.599 1.00 79.8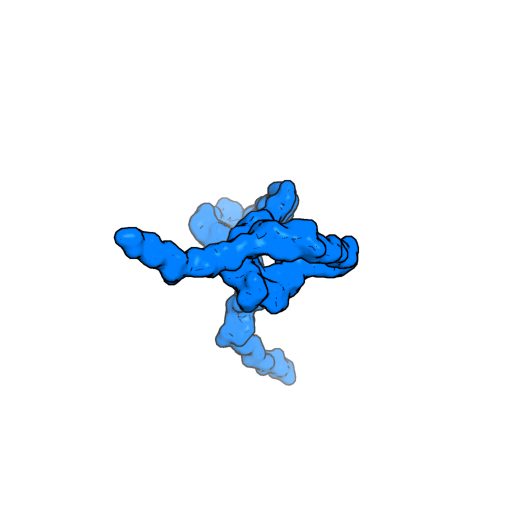1 84 LEU A C 1
ATOM 678 O O . LEU A 1 84 ? -15.872 -5.894 18.644 1.00 79.81 84 LEU A O 1
ATOM 682 N N . VAL A 1 85 ? -14.818 -4.081 19.455 1.00 80.81 85 VAL A N 1
ATOM 683 C CA . VAL A 1 85 ? -14.650 -3.408 18.157 1.00 80.81 85 VAL A CA 1
ATOM 684 C C . VAL A 1 85 ? -13.712 -4.216 17.261 1.00 80.81 85 VAL A C 1
ATOM 686 O O . VAL A 1 85 ? -14.040 -4.447 16.093 1.00 80.81 85 VAL A O 1
ATOM 689 N N . PHE A 1 86 ? -12.600 -4.709 17.812 1.00 82.81 86 PHE A N 1
ATOM 690 C CA . PHE A 1 86 ? -11.659 -5.579 17.115 1.00 82.81 86 PHE A CA 1
ATOM 691 C C . PHE A 1 86 ? -12.348 -6.852 16.615 1.00 82.81 86 PHE A C 1
ATOM 693 O O . PHE A 1 86 ? -12.307 -7.128 15.414 1.00 82.81 86 PHE A O 1
ATOM 700 N N . CYS A 1 87 ? -13.041 -7.588 17.487 1.00 81.69 87 CYS A N 1
ATOM 701 C CA . CYS A 1 87 ? -13.763 -8.804 17.114 1.00 81.69 87 CYS A CA 1
ATOM 702 C C . CYS A 1 87 ? -14.836 -8.520 16.061 1.00 81.69 87 CYS A C 1
ATOM 704 O O . CYS A 1 87 ? -14.882 -9.203 15.043 1.00 81.69 87 CYS A O 1
ATOM 706 N N . LYS A 1 88 ? -15.659 -7.480 16.239 1.00 80.12 88 LYS A N 1
ATOM 707 C CA . LYS A 1 88 ? -16.735 -7.134 15.296 1.00 80.12 88 LYS A CA 1
ATOM 708 C C . LYS A 1 88 ? -16.200 -6.791 13.903 1.00 80.12 88 LYS A C 1
ATOM 710 O O . LYS A 1 88 ? -16.792 -7.197 12.905 1.00 80.12 88 LYS A O 1
ATOM 715 N N . LYS A 1 89 ? -15.093 -6.048 13.813 1.00 80.69 89 LYS A N 1
ATOM 716 C CA . LYS A 1 89 ? -14.501 -5.642 12.526 1.00 80.69 89 LYS A CA 1
ATOM 717 C C . LYS A 1 89 ? -13.730 -6.769 11.853 1.00 80.69 89 LYS A C 1
ATOM 719 O O . LYS A 1 89 ? -13.833 -6.924 10.638 1.00 80.69 89 LYS A O 1
ATOM 724 N N . ASN A 1 90 ? -13.017 -7.577 12.631 1.00 83.06 90 ASN A N 1
ATOM 725 C CA . ASN A 1 90 ? -12.230 -8.688 12.109 1.00 83.06 90 ASN A CA 1
ATOM 726 C C . ASN A 1 90 ? -13.040 -9.979 11.958 1.00 83.06 90 ASN A C 1
ATOM 728 O O . ASN A 1 90 ? -12.547 -10.907 11.327 1.00 83.06 90 ASN A O 1
ATOM 732 N N . TRP A 1 91 ? -14.291 -10.042 12.436 1.00 80.00 91 TRP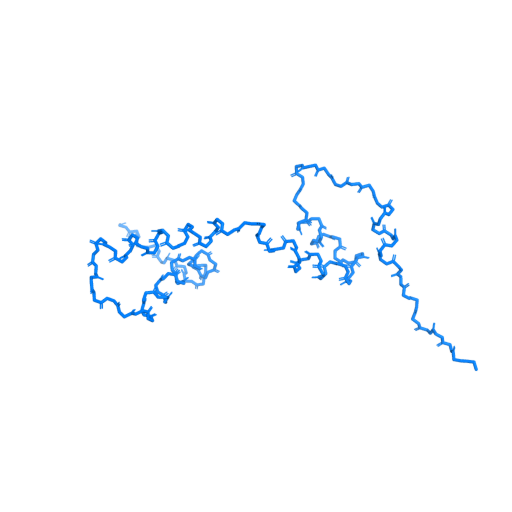 A N 1
ATOM 733 C CA . TRP A 1 91 ? -15.149 -11.230 12.339 1.00 80.00 91 TRP A CA 1
ATOM 734 C C . TRP A 1 91 ? -15.211 -11.806 10.924 1.00 80.00 91 TRP A C 1
ATOM 736 O O . TRP A 1 91 ? -15.181 -13.012 10.755 1.00 80.00 91 TRP A O 1
ATOM 746 N N . ARG A 1 92 ? -15.226 -10.972 9.879 1.00 76.81 92 ARG A N 1
ATOM 747 C CA . ARG A 1 92 ? -15.239 -11.460 8.487 1.00 76.81 92 ARG A CA 1
ATOM 748 C C . ARG A 1 92 ? -13.927 -12.118 8.044 1.00 76.81 92 ARG A C 1
ATOM 750 O O . ARG A 1 92 ? -13.940 -12.896 7.100 1.00 76.81 92 ARG A O 1
ATOM 757 N N . LEU A 1 93 ? -12.813 -11.803 8.703 1.00 77.31 93 LEU A N 1
ATOM 758 C CA . LEU A 1 93 ? -11.490 -12.368 8.429 1.00 77.31 93 LEU A CA 1
ATOM 759 C C . LEU A 1 93 ? -11.251 -13.682 9.193 1.00 77.31 93 LEU A C 1
ATOM 761 O O . LEU A 1 93 ? -10.519 -14.534 8.703 1.00 77.31 93 LEU A O 1
ATOM 765 N N . VAL A 1 94 ? -11.874 -13.854 10.367 1.00 71.31 94 VAL A N 1
ATOM 766 C CA . VAL A 1 94 ? -11.725 -15.043 11.240 1.00 71.31 94 VAL A CA 1
ATOM 767 C C . VAL A 1 94 ? -12.955 -15.953 11.291 1.00 71.31 94 VAL A C 1
ATOM 769 O O . VAL A 1 94 ? -12.836 -17.115 11.657 1.00 71.31 94 VAL A O 1
ATOM 772 N N . GLY A 1 95 ? -14.133 -15.481 10.894 1.00 62.69 95 GLY A N 1
ATOM 773 C CA . GLY A 1 95 ? -15.402 -16.212 10.990 1.00 62.69 95 GLY A CA 1
ATOM 774 C C . GLY A 1 95 ? -15.486 -17.444 10.090 1.00 62.69 95 GLY A C 1
ATOM 775 O O . GLY A 1 95 ? -16.324 -18.302 10.319 1.00 62.69 95 GLY A O 1
ATOM 776 N N . GLY A 1 96 ? -14.588 -17.583 9.110 1.00 60.31 96 GLY A N 1
ATOM 777 C CA . GLY A 1 96 ? -14.431 -18.828 8.350 1.00 60.31 96 GLY A CA 1
ATOM 778 C C . GLY A 1 96 ? -13.769 -19.967 9.139 1.00 60.31 96 GLY A C 1
ATOM 779 O O . GLY A 1 96 ? -13.812 -21.107 8.692 1.00 60.31 96 GLY A O 1
ATOM 780 N N . VAL A 1 97 ? -13.161 -19.680 10.297 1.00 61.12 97 VAL A N 1
ATOM 781 C CA . VAL A 1 97 ? -12.531 -20.683 11.181 1.00 61.12 97 VAL A CA 1
ATOM 782 C C . VAL A 1 97 ? -13.571 -21.390 12.055 1.00 61.12 97 VAL A C 1
ATOM 784 O O . VAL A 1 97 ? -13.387 -22.547 12.419 1.00 61.12 97 VAL A O 1
ATOM 787 N N . PHE A 1 98 ? -14.684 -20.717 12.349 1.00 55.69 98 PHE A N 1
ATOM 788 C CA . PHE A 1 98 ? -15.814 -21.281 13.076 1.00 55.69 98 PHE A CA 1
ATOM 789 C C . PHE A 1 98 ? -17.009 -21.327 12.127 1.00 55.69 98 PHE A C 1
ATOM 791 O O . PHE A 1 98 ? -17.744 -20.340 12.048 1.00 55.69 98 PHE A O 1
ATOM 798 N N . PRO A 1 99 ? -17.199 -22.424 11.365 1.00 53.72 99 PRO A N 1
ATOM 799 C CA . PRO A 1 99 ? -18.416 -22.581 10.590 1.00 53.72 99 PRO A CA 1
ATOM 800 C C . PRO A 1 99 ? -19.591 -22.407 11.548 1.00 53.72 99 PRO A C 1
ATOM 802 O O . PRO A 1 99 ? -19.645 -23.058 12.592 1.00 53.72 99 PRO A O 1
ATOM 805 N N . LEU A 1 100 ? -20.503 -21.491 11.215 1.00 57.78 100 LEU A N 1
ATOM 806 C CA . LEU A 1 100 ? -21.808 -21.452 11.853 1.00 57.78 100 LEU A CA 1
ATOM 807 C C . LEU A 1 100 ? -22.402 -22.834 11.591 1.00 57.78 100 LEU A C 1
ATOM 809 O O . LEU A 1 100 ? -22.794 -23.133 10.464 1.00 57.78 100 LEU A O 1
ATOM 813 N N . SER A 1 101 ? -22.377 -23.716 12.591 1.00 51.47 101 SER A N 1
ATOM 814 C CA . SER A 1 101 ? -23.188 -24.920 12.550 1.00 51.47 101 SER A CA 1
ATOM 815 C C . SER A 1 101 ? -24.602 -24.417 12.332 1.00 51.47 101 SER A C 1
ATOM 817 O O . SER A 1 101 ? -25.121 -23.695 13.184 1.00 51.47 101 SER A O 1
ATOM 819 N N . ASN A 1 102 ? -25.160 -24.711 11.163 1.00 42.25 102 ASN A N 1
ATOM 820 C CA . ASN A 1 102 ? -26.533 -24.397 10.827 1.00 42.25 102 ASN A CA 1
ATOM 821 C C . ASN A 1 102 ? -27.431 -24.839 11.990 1.00 42.25 102 ASN A C 1
ATOM 823 O O . ASN A 1 102 ? -27.685 -26.028 12.157 1.00 42.25 102 ASN A O 1
ATOM 827 N N . THR A 1 103 ? -27.915 -23.900 12.797 1.00 48.03 103 THR A N 1
ATOM 828 C CA . THR A 1 103 ? -29.185 -24.080 13.494 1.00 48.03 103 THR A CA 1
ATOM 829 C C . THR A 1 103 ? -30.253 -23.847 12.440 1.00 48.03 103 THR A C 1
ATOM 831 O O . THR A 1 103 ? -30.734 -22.730 12.264 1.00 48.03 103 THR A O 1
ATOM 834 N N . SER A 1 104 ? -30.506 -24.893 11.653 1.00 39.44 104 SER A N 1
ATOM 835 C CA . SER A 1 104 ? -31.787 -25.082 10.992 1.00 39.44 104 SER A CA 1
ATOM 836 C C . SER A 1 104 ? -32.833 -25.273 12.085 1.00 39.44 104 SER A C 1
ATOM 838 O O . SER A 1 104 ? -32.660 -26.135 12.952 1.00 39.44 104 SER A O 1
ATOM 840 N N . GLU A 1 105 ? -33.853 -24.421 12.043 1.00 35.38 105 GLU A N 1
ATOM 841 C CA . GLU A 1 105 ? -35.191 -24.725 12.559 1.00 35.38 105 GLU A CA 1
ATOM 842 C C . GLU A 1 105 ? -35.679 -26.104 12.090 1.00 35.38 105 GLU A C 1
ATOM 844 O O . GLU A 1 105 ? -35.271 -26.538 10.982 1.00 35.38 105 GLU A O 1
#

pLDDT: mean 74.02, std 15.38, range [35.38, 92.62]

Solvent-accessible surface area (backbone atoms only — not comparable to full-atom values): 6752 Å² total; per-residue (Å²): 132,86,77,80,86,65,86,74,73,62,53,64,63,58,55,72,70,46,81,81,76,61,91,89,55,57,66,70,60,52,39,63,72,43,29,85,80,26,67,64,59,32,56,52,49,53,60,60,70,68,52,72,95,59,66,62,67,58,52,53,48,50,54,53,50,45,53,60,45,73,75,81,45,96,77,68,52,70,70,59,49,51,52,50,54,50,48,67,70,44,37,83,78,52,45,80,78,54,70,79,75,78,81,71,129

Nearest PDB structures (foldseek):
  8sjd-assembly1_C  TM=8.567E-01  e=3.219E-03  Musca domestica
  4d1q-assembly1_A-2  TM=8.102E-01  e=7.536E-03  Musca domestica
  8edg-assembly1_C  TM=8.096E-01  e=1.272E-02  Musca domestica

Mean predicted aligned error: 13.91 Å